Protein 9CSM (pdb70)

Secondary structure (DSSP, 8-state):
-PPTT--HHHHHHHHHB-SS---HHHHHHHHHTTTTS--SEEEEE-S-HHHHHHHTTSPPB--TTS-S-EEE-SS-EEEEEEEEEE--TT--EEEEEEEEE-EEEEEE---TTS-SS-SSEEEEEEEE-

Foldseek 3Di:
DPDPPDDLLVVQCLQAEDQDDDDCLVSQLSVCVVVLWGDFKGKHFNNPQVQVLVQQPAAFDQFPVRDGQKGKHPFWGWMKMWGFDDDTPPRTDTDIDIDTWIFMFGWDADDDPPDPPHRIGGRHTRGTD

Nearest PDB structures (foldseek):
  4x09-assembly1_A  TM=9.554E-01  e=9.863E-19  Homo sapiens
  6mv6-assembly1_A  TM=9.694E-01  e=1.716E-16  Homo sapiens
  2hky-assembly1_A  TM=8.554E-01  e=1.120E-19  Homo sapiens
  6ssn-assembly2_B  TM=9.539E-01  e=5.947E-16  synthetic construct
  3tsr-assembly3_C  TM=8.666E-01  e=7.104E-13  Mus musculus

Structure (mmCIF, N/CA/C/O backbone):
data_9CSM
#
_entry.id   9CSM
#
_cell.length_a   25.221
_cell.length_b   62.250
_cell.length_c   38.276
_cell.angle_alpha   90.00
_cell.angle_beta   99.20
_cell.angle_gamma   90.00
#
_symm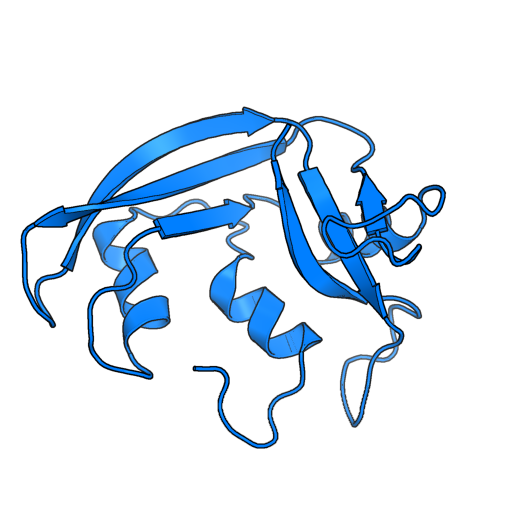etry.space_group_name_H-M   'P 1 21 1'
#
loop_
_entity.id
_entity.type
_entity.pdbx_description
1 polymer 'Ribonuclease 7'
2 non-polymer 'CHLORIDE ION'
3 non-polymer 'ZINC ION'
4 non-polymer '2-(N-MORPHOLINO)-ETHANESULFONIC ACID'
5 non-polymer 1,2-ETHANEDIOL
6 non-polymer DI(HYDROXYETHYL)ETHER
7 non-polymer (4S)-2-METHYL-2,4-PENTANEDIOL
8 water water
#
loop_
_atom_site.group_PDB
_atom_site.id
_atom_site.type_symbol
_atom_site.label_atom_id
_atom_site.label_alt_id
_atom_site.label_comp_id
_atom_site.label_asym_id
_atom_site.label_entity_id
_atom_site.label_seq_id
_atom_site.pdbx_PDB_ins_code
_atom_site.Cartn_x
_atom_site.Cartn_y
_atom_site.Cartn_z
_atom_site.occupancy
_atom_site.B_iso_or_equiv
_atom_site.auth_seq_id
_atom_site.auth_comp_id
_atom_site.auth_asym_id
_atom_site.auth_atom_id
_atom_site.pdbx_PDB_model_num
ATOM 1 N N . MET A 1 1 ? -3.278 -27.261 15.515 1.00 42.52 0 MET A N 1
ATOM 2 C CA . MET A 1 1 ? -3.067 -26.789 16.902 1.00 39.01 0 MET A CA 1
ATOM 3 C C . MET A 1 1 ? -1.643 -27.113 17.362 1.00 30.24 0 MET A C 1
ATOM 4 O O . MET A 1 1 ? -1.050 -28.044 16.866 1.00 24.82 0 MET A O 1
ATOM 20 N N . LYS A 1 2 ? -1.123 -26.325 18.281 1.00 29.17 1 LYS A N 1
ATOM 21 C CA . LYS A 1 2 ? 0.174 -26.534 18.929 1.00 21.27 1 LYS A CA 1
ATOM 22 C C . LYS A 1 2 ? 0.238 -27.952 19.452 1.00 28.39 1 LYS A C 1
ATOM 23 O O . LYS A 1 2 ? -0.515 -28.233 20.353 1.00 32.01 1 LYS A O 1
ATOM 42 N N . PRO A 1 3 ? 1.181 -28.801 19.023 1.00 20.95 2 PRO A N 1
ATOM 43 C CA . PRO A 1 3 ? 1.330 -30.109 19.598 1.00 28.45 2 PRO A CA 1
ATOM 44 C C . PRO A 1 3 ? 1.425 -30.134 21.128 1.00 36.55 2 PRO A C 1
ATOM 45 O O . PRO A 1 3 ? 2.016 -29.249 21.738 1.00 26.71 2 PRO A O 1
ATOM 56 N N . LYS A 1 4 ? 0.944 -31.215 21.735 1.00 39.23 3 LYS A N 1
ATOM 57 C CA . LYS A 1 4 ? 1.117 -31.324 23.172 1.00 43.39 3 LYS A CA 1
ATOM 58 C C . LYS A 1 4 ? 2.608 -31.358 23.484 1.00 42.86 3 LYS A C 1
ATOM 59 O O . LYS A 1 4 ? 3.423 -31.866 22.706 1.00 41.81 3 LYS A O 1
ATOM 78 N N . GLY A 1 5 ? 3.015 -30.808 24.644 1.00 31.84 4 GLY A N 1
ATOM 79 C CA . GLY A 1 5 ? 4.393 -30.866 25.097 1.00 31.44 4 GLY A CA 1
ATOM 80 C C . GLY A 1 5 ? 5.328 -29.849 24.472 1.00 26.34 4 GLY A C 1
ATOM 81 O O . GLY A 1 5 ? 6.413 -29.615 25.019 1.00 30.59 4 GLY A O 1
ATOM 85 N N . MET A 1 6 ? 4.945 -29.198 23.372 1.00 25.18 5 MET A N 1
ATOM 86 C CA . MET A 1 6 ? 5.802 -28.175 22.780 1.00 22.53 5 MET A CA 1
ATOM 87 C C . MET A 1 6 ? 5.610 -26.875 23.550 1.00 16.88 5 MET A C 1
ATOM 88 O O . MET A 1 6 ? 4.525 -26.591 24.060 1.00 18.14 5 MET A O 1
ATOM 102 N N . THR A 1 7 ? 6.684 -26.113 23.707 1.00 16.70 6 THR A N 1
ATOM 103 C CA . THR A 1 7 ? 6.508 -24.854 24.417 1.00 17.35 6 THR A CA 1
ATOM 104 C C . THR A 1 7 ? 5.816 -23.821 23.521 1.00 19.08 6 THR A C 1
ATOM 105 O O . THR A 1 7 ? 5.817 -23.912 22.299 1.00 14.04 6 THR A O 1
ATOM 116 N N . SER A 1 8 ? 5.284 -22.776 24.163 1.00 15.19 7 SER A N 1
ATOM 117 C CA . SER A 1 8 ? 4.663 -21.684 23.417 1.00 18.79 7 SER A CA 1
ATOM 118 C C . SER A 1 8 ? 5.696 -20.919 22.607 1.00 17.92 7 SER A C 1
ATOM 119 O O . SER A 1 8 ? 5.435 -20.549 21.456 1.00 18.80 7 SER A O 1
ATOM 127 N N . SER A 1 9 ? 6.890 -20.716 23.182 1.00 17.73 8 SER A N 1
ATOM 128 C CA . SER A 1 9 ? 7.958 -20.023 22.466 1.00 17.34 8 SER A CA 1
ATOM 129 C C . SER A 1 9 ? 8.338 -20.775 21.198 1.00 17.57 8 SER A C 1
ATOM 130 O O . SER A 1 9 ? 8.506 -20.180 20.131 1.00 15.21 8 SER A O 1
ATOM 138 N N . GLN A 1 10 ? 8.473 -22.094 21.295 1.00 20.14 9 GLN A N 1
ATOM 139 C CA . GLN A 1 10 ? 8.838 -22.878 20.126 1.00 19.48 9 GLN A CA 1
ATOM 140 C C . GLN A 1 10 ? 7.750 -22.812 19.054 1.00 16.80 9 GLN A C 1
ATOM 141 O O . GLN A 1 10 ? 8.042 -22.684 17.865 1.00 17.26 9 GLN A O 1
ATOM 155 N N . TRP A 1 11 ? 6.491 -22.922 19.461 1.00 14.73 10 TRP A N 1
ATOM 156 C CA . TRP A 1 11 ? 5.388 -22.802 18.526 1.00 18.04 10 TRP A CA 1
ATOM 157 C C . TRP A 1 11 ? 5.411 -21.469 17.823 1.00 14.19 10 TRP A C 1
ATOM 158 O O . TRP A 1 11 ? 5.137 -21.387 16.613 1.00 13.74 10 TRP A O 1
ATOM 179 N N . PHE A 1 12 ? 5.677 -20.403 18.584 1.00 13.02 11 PHE A N 1
ATOM 180 C CA . PHE A 1 12 ? 5.700 -19.072 17.999 1.00 11.38 11 PHE A CA 1
ATOM 181 C C . PHE A 1 12 ? 6.697 -19.025 16.856 1.00 13.29 11 PHE A C 1
ATOM 182 O O . PHE A 1 12 ? 6.446 -18.386 15.832 1.00 15.25 11 PHE A O 1
ATOM 199 N N . LYS A 1 13 ? 7.844 -19.690 17.029 1.00 15.42 12 LYS A N 1
ATOM 200 C CA . LYS A 1 13 ? 8.904 -19.656 16.033 1.00 16.72 12 LYS A CA 1
ATOM 201 C C . LYS A 1 13 ? 8.448 -20.322 14.751 1.00 15.88 12 LYS A C 1
ATOM 202 O O . LYS A 1 13 ? 8.674 -19.814 13.647 1.00 16.20 12 LYS A O 1
ATOM 221 N N . ILE A 1 14 ? 7.830 -21.492 14.880 1.00 15.77 13 ILE A N 1
ATOM 222 C CA . ILE A 1 14 ? 7.320 -22.204 13.719 1.00 16.70 13 ILE A CA 1
ATOM 223 C C . ILE A 1 14 ? 6.284 -21.360 12.996 1.00 16.36 13 ILE A C 1
ATOM 224 O O . ILE A 1 14 ? 6.306 -21.219 11.768 1.00 17.32 13 ILE A O 1
ATOM 240 N N . GLN A 1 15 ? 5.340 -20.816 13.752 1.00 14.75 14 GLN A N 1
ATOM 241 C CA . GLN A 1 15 ? 4.206 -20.130 13.171 1.00 18.25 14 GLN A CA 1
ATOM 242 C C . GLN A 1 15 ? 4.589 -18.831 12.478 1.00 15.59 14 GLN A C 1
ATOM 243 O O . GLN A 1 15 ? 4.027 -18.521 11.417 1.00 15.59 14 GLN A O 1
ATOM 257 N N . HIS A 1 16 ? 5.505 -18.036 13.069 1.00 13.26 15 HIS A N 1
ATOM 258 C CA . HIS A 1 16 ? 5.699 -16.641 12.660 1.00 17.71 15 HIS A CA 1
ATOM 259 C C . HIS A 1 16 ? 7.089 -16.207 12.275 1.00 14.16 15 HIS A C 1
ATOM 260 O O . HIS A 1 16 ? 7.219 -15.188 11.594 1.00 14.23 15 HIS A O 1
ATOM 274 N N . MET A 1 17 ? 8.121 -16.907 12.692 1.00 15.62 16 MET A N 1
ATOM 275 C CA . MET A 1 17 ? 9.495 -16.503 12.391 1.00 17.61 16 MET A CA 1
ATOM 276 C C . MET A 1 17 ? 9.861 -16.949 10.983 1.00 19.04 16 MET A C 1
ATOM 277 O O . MET A 1 17 ? 9.835 -18.147 10.682 1.00 24.69 16 MET A O 1
ATOM 291 N N . GLN A 1 18 ? 10.224 -15.992 10.126 1.00 13.01 17 GLN A N 1
ATOM 292 C CA . GLN A 1 18 ? 10.657 -16.286 8.764 1.00 18.14 17 GLN A CA 1
ATOM 293 C C . GLN A 1 18 ? 11.753 -15.316 8.356 1.00 21.36 17 GLN A C 1
ATOM 294 O O . GLN A 1 18 ? 11.531 -14.418 7.539 1.00 18.32 17 GLN A O 1
ATOM 308 N N . PRO A 1 19 ? 12.955 -15.445 8.927 1.00 18.72 18 PRO A N 1
ATOM 309 C CA . PRO A 1 19 ? 13.980 -14.410 8.700 1.00 22.67 18 PRO A CA 1
ATOM 310 C C . PRO A 1 19 ? 14.317 -14.155 7.233 1.00 23.59 18 PRO A C 1
ATOM 311 O O . PRO A 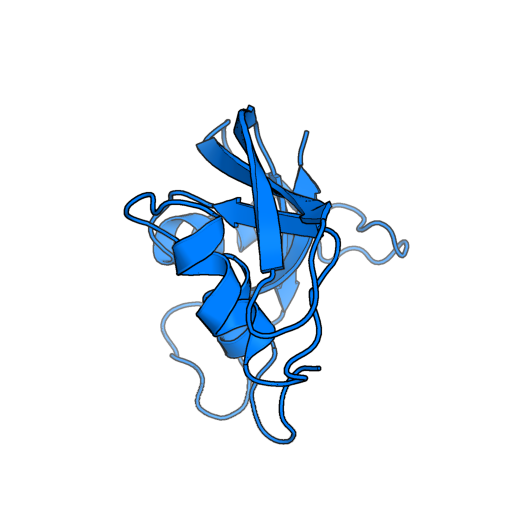1 19 ? 14.621 -13.011 6.867 1.00 25.52 18 PRO A O 1
ATOM 322 N N . SER A 1 20 ? 14.314 -15.189 6.386 1.00 23.98 19 SER A N 1
ATOM 323 C CA . SER A 1 20 ? 14.445 -15.013 4.938 1.00 26.71 19 SER A CA 1
ATOM 324 C C . SER A 1 20 ? 13.097 -15.257 4.272 1.00 26.91 19 SER A C 1
ATOM 325 O O . SER A 1 20 ? 12.569 -16.375 4.385 1.00 22.75 19 SER A O 1
ATOM 333 N N . PRO A 1 21 ? 12.517 -14.272 3.571 1.00 22.29 20 PRO A N 1
ATOM 334 C CA . PRO A 1 21 ? 11.138 -14.412 3.101 1.00 26.53 20 PRO A CA 1
ATOM 335 C C . PRO A 1 21 ? 10.952 -15.619 2.196 1.00 27.33 20 PRO A C 1
ATOM 336 O O . PRO A 1 21 ? 11.792 -15.931 1.352 1.00 24.89 20 PRO A O 1
ATOM 347 N N . GLN A 1 22 ? 9.815 -16.271 2.359 1.00 21.23 21 GLN A N 1
ATOM 348 C CA . GLN A 1 22 ? 9.417 -17.387 1.521 1.00 21.61 21 GLN A CA 1
ATOM 349 C C . GLN A 1 22 ? 8.023 -17.124 0.950 1.00 24.38 21 GLN A C 1
ATOM 350 O O . GLN A 1 22 ? 7.250 -16.364 1.521 1.00 23.37 21 GLN A O 1
ATOM 364 N N . ALA A 1 23 ? 7.726 -17.726 -0.205 1.00 20.37 22 ALA A N 1
ATOM 365 C CA . ALA A 1 23 ? 6.363 -17.665 -0.752 1.00 21.67 22 ALA A CA 1
ATOM 366 C C . ALA A 1 23 ? 5.322 -18.271 0.197 1.00 21.41 22 ALA A C 1
ATOM 367 O O . ALA A 1 23 ? 5.542 -19.332 0.806 1.00 22.70 22 ALA A O 1
ATOM 374 N N . CYS A 1 24 ? 4.161 -17.608 0.288 1.00 18.67 23 CYS A N 1
ATOM 375 C CA . CYS A 1 24 ? 3.107 -18.082 1.186 1.00 18.94 23 CYS A CA 1
ATOM 376 C C . CYS A 1 24 ? 2.747 -19.542 0.935 1.00 19.18 23 CYS A C 1
ATOM 377 O O . CYS A 1 24 ? 2.568 -20.331 1.874 1.00 20.86 23 CYS A O 1
ATOM 384 N N . ASN A 1 25 ? 2.561 -19.908 -0.335 1.00 21.36 24 ASN A N 1
ATOM 385 C CA . ASN A 1 25 ? 2.042 -21.243 -0.634 1.00 17.90 24 ASN A CA 1
ATOM 386 C C . ASN A 1 25 ? 3.010 -22.328 -0.202 1.00 21.48 24 ASN A C 1
ATOM 387 O O . ASN A 1 25 ? 2.578 -23.414 0.192 1.00 28.69 24 ASN A O 1
ATOM 398 N N . SER A 1 26 ? 4.315 -22.058 -0.288 1.00 19.76 25 SER A N 1
ATOM 399 C CA . SER A 1 26 ? 5.323 -22.972 0.237 1.00 20.67 25 SER A CA 1
ATOM 400 C C . SER A 1 26 ? 5.378 -22.920 1.767 1.00 24.07 25 SER A C 1
ATOM 401 O O . SER A 1 26 ? 5.378 -23.953 2.448 1.00 20.82 25 SER A O 1
ATOM 409 N N . ALA A 1 27 ? 5.405 -21.717 2.319 1.00 18.57 26 ALA A N 1
ATOM 410 C CA . ALA A 1 27 ? 5.648 -21.557 3.740 1.00 18.71 26 ALA A CA 1
ATOM 411 C C . ALA A 1 27 ? 4.476 -22.062 4.567 1.00 21.60 26 ALA A C 1
ATOM 412 O O . ALA A 1 27 ? 4.681 -22.586 5.666 1.00 20.39 26 ALA A O 1
ATOM 419 N N . MET A 1 28 ? 3.253 -21.907 4.058 1.00 16.43 27 MET A N 1
ATOM 420 C CA . MET A 1 28 ? 2.041 -22.315 4.753 1.00 18.18 27 MET A CA 1
ATOM 421 C C . MET A 1 28 ? 1.882 -23.830 4.820 1.00 23.89 27 MET A C 1
ATOM 422 O O . MET A 1 28 ? 1.045 -24.301 5.600 1.00 22.96 27 MET A O 1
ATOM 436 N N . LYS A 1 29 ? 2.667 -24.595 4.047 1.00 27.25 28 LYS A N 1
ATOM 437 C CA . LYS A 1 29 ? 2.582 -26.057 4.125 1.00 25.67 28 LYS A CA 1
ATOM 438 C C . LYS A 1 29 ? 3.065 -26.560 5.476 1.00 24.44 28 LYS A C 1
ATOM 439 O O . LYS A 1 29 ? 2.500 -27.515 6.029 1.00 28.82 28 LYS A O 1
ATOM 458 N N . ASN A 1 30 ? 4.126 -25.944 6.019 1.00 26.53 29 ASN A N 1
ATOM 459 C CA . ASN A 1 30 ? 4.629 -26.315 7.341 1.00 27.81 29 ASN A CA 1
ATOM 460 C C . ASN A 1 30 ? 3.740 -25.790 8.457 1.00 29.07 29 ASN A C 1
ATOM 461 O O . ASN A 1 30 ? 3.732 -26.353 9.563 1.00 30.42 29 ASN A O 1
ATOM 472 N N . ILE A 1 31 ? 3.039 -24.684 8.221 1.00 21.23 30 ILE A N 1
ATOM 473 C CA . ILE A 1 31 ? 2.028 -24.249 9.175 1.00 26.71 30 ILE A CA 1
ATOM 474 C C . ILE A 1 31 ? 0.843 -25.205 9.156 1.00 25.52 30 ILE A C 1
ATOM 475 O O . ILE A 1 31 ? 0.248 -25.510 10.193 1.00 27.72 30 ILE A O 1
ATOM 491 N N . ASN A 1 32 ? 0.476 -25.686 7.981 1.00 19.51 31 ASN A N 1
ATOM 492 C CA . ASN A 1 32 ? -0.715 -26.501 7.831 1.00 14.85 31 ASN A CA 1
ATOM 493 C C . ASN A 1 32 ? -0.504 -27.991 8.072 1.00 19.68 31 ASN A C 1
ATOM 494 O O . ASN A 1 32 ? -1.476 -28.736 8.022 1.00 20.99 31 ASN A O 1
ATOM 505 N N . LYS A 1 33 ? 0.701 -28.444 8.372 1.00 19.64 32 LYS A N 1
ATOM 506 C CA . LYS A 1 33 ? 0.933 -29.888 8.435 1.00 21.48 32 LYS A CA 1
ATOM 507 C C . LYS A 1 33 ? 0.460 -30.526 9.738 1.00 19.48 32 LYS A C 1
ATOM 508 O O . LYS A 1 33 ? 0.381 -31.764 9.820 1.00 23.10 32 LYS A O 1
ATOM 527 N N . HIS A 1 34 ? 0.155 -29.739 10.775 1.00 17.43 33 HIS A N 1
ATOM 528 C CA . HIS A 1 34 ? -0.281 -30.378 12.011 1.00 22.35 33 HIS A CA 1
ATOM 529 C C . HIS A 1 34 ? -1.761 -30.728 11.976 1.00 21.42 33 HIS A C 1
ATOM 530 O O . HIS A 1 34 ? -2.157 -31.777 12.488 1.00 23.81 33 HIS A 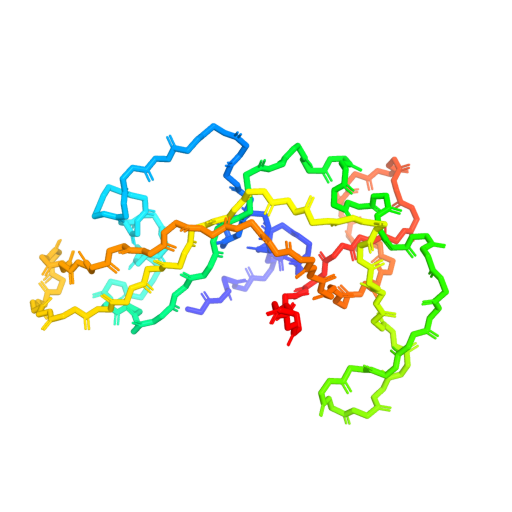O 1
ATOM 544 N N . THR A 1 35 ? -2.594 -29.886 11.380 1.00 24.15 34 THR A N 1
ATOM 545 C CA . THR A 1 35 ? -4.001 -30.245 11.208 1.00 23.13 34 THR A CA 1
ATOM 546 C C . THR A 1 35 ? -4.261 -30.842 9.841 1.00 26.62 34 THR A C 1
ATOM 547 O O . THR A 1 35 ? -5.214 -31.626 9.685 1.00 23.83 34 THR A O 1
ATOM 558 N N . LYS A 1 36 ? -3.371 -30.548 8.882 1.00 22.48 35 LYS A N 1
ATOM 559 C CA . LYS A 1 36 ? -3.576 -30.848 7.468 1.00 25.08 35 LYS A CA 1
ATOM 560 C C . LYS A 1 36 ? -4.951 -30.351 7.034 1.00 25.51 35 LYS A C 1
ATOM 561 O O . LYS A 1 36 ? -5.693 -31.006 6.301 1.00 23.54 35 LYS A O 1
ATOM 580 N N . ARG A 1 37 ? -5.266 -29.151 7.482 1.00 18.46 36 ARG A N 1
ATOM 581 C CA . ARG A 1 37 ? -6.352 -28.329 6.958 1.00 24.03 36 ARG A CA 1
ATOM 582 C C . ARG A 1 37 ? -5.798 -26.921 6.763 1.00 21.31 36 ARG A C 1
ATOM 583 O O . ARG A 1 37 ? -4.839 -26.530 7.436 1.00 26.68 36 ARG A O 1
ATOM 604 N N . CYS A 1 38 ? -6.403 -26.155 5.862 1.00 21.59 37 CYS A N 1
ATOM 605 C CA . CYS A 1 38 ? -5.882 -24.838 5.493 1.00 20.05 37 CYS A CA 1
ATOM 606 C C . CYS A 1 38 ? -6.177 -23.786 6.557 1.00 28.18 37 CYS A C 1
ATOM 607 O O . CYS A 1 38 ? -7.340 -23.428 6.792 1.00 25.44 37 CYS A O 1
ATOM 614 N N . LYS A 1 39 ? -5.122 -23.230 7.187 1.00 20.89 38 LYS A N 1
ATOM 615 C CA . LYS A 1 39 ? -5.238 -22.073 8.099 1.00 22.39 38 LYS A CA 1
ATOM 616 C C . LYS A 1 39 ? -5.738 -20.902 7.240 1.00 23.01 38 LYS A C 1
ATOM 617 O O . LYS A 1 39 ? -5.331 -20.728 6.118 1.00 19.74 38 LYS A O 1
ATOM 636 N N . ASP A 1 40 ? -6.616 -20.083 7.738 1.00 22.14 39 ASP A N 1
ATOM 637 C CA . ASP A 1 40 ? -7.195 -18.991 6.965 1.00 24.05 39 ASP A CA 1
ATOM 638 C C . ASP A 1 40 ? -6.251 -17.802 6.846 1.00 21.39 39 ASP A C 1
ATOM 639 O O . ASP A 1 40 ? -6.237 -17.121 5.822 1.00 18.91 39 ASP A O 1
ATOM 648 N N . LEU A 1 41 ? -5.517 -17.486 7.909 1.00 20.51 40 LEU A N 1
ATOM 649 C CA . LEU A 1 41 ? -4.690 -16.278 7.944 1.00 22.16 40 LEU A CA 1
ATOM 650 C C . LEU A 1 41 ? -3.421 -16.567 8.726 1.00 22.47 40 LEU A C 1
ATOM 651 O O . LEU A 1 41 ? -3.493 -17.240 9.758 1.00 20.30 40 LEU A O 1
ATOM 667 N N . ASN A 1 42 ? -2.296 -15.999 8.293 1.00 14.91 41 ASN A N 1
ATOM 668 C CA . ASN A 1 42 ? -1.078 -16.085 9.091 1.00 14.33 41 ASN A CA 1
ATOM 669 C C . ASN A 1 42 ? -0.141 -14.957 8.705 1.00 15.59 41 ASN A C 1
ATOM 670 O O . ASN A 1 42 ? -0.069 -14.578 7.541 1.00 18.12 41 ASN A O 1
ATOM 681 N N . THR A 1 43 ? 0.575 -14.424 9.700 1.00 14.97 42 THR A N 1
ATOM 682 C CA . THR A 1 43 ? 1.606 -13.411 9.477 1.00 13.77 42 THR A CA 1
ATOM 683 C C . THR A 1 43 ? 2.982 -13.964 9.801 1.00 14.86 42 THR A C 1
ATOM 684 O O . THR A 1 43 ? 3.153 -14.642 10.817 1.00 17.56 42 THR A O 1
ATOM 695 N N . PHE A 1 44 ? 3.936 -13.683 8.915 1.00 12.26 43 PHE A N 1
ATOM 696 C CA . PHE A 1 44 ? 5.330 -14.102 9.027 1.00 10.48 43 PHE A CA 1
ATOM 697 C C . PHE A 1 44 ? 6.208 -12.886 9.199 1.00 16.09 43 PHE A C 1
ATOM 698 O O . PHE A 1 44 ? 6.099 -11.943 8.413 1.00 14.21 43 PHE A O 1
ATOM 715 N N . LEU A 1 45 ? 7.099 -12.917 10.204 1.00 14.54 44 LEU A N 1
ATOM 716 C CA . LEU A 1 45 ? 7.952 -11.785 10.507 1.00 19.33 44 LEU A CA 1
ATOM 717 C C . LEU A 1 45 ? 9.342 -11.993 9.908 1.00 16.52 44 LEU A C 1
ATOM 718 O O . LEU A 1 45 ? 10.007 -12.962 10.233 1.00 18.97 44 LEU A O 1
ATOM 734 N N . HIS A 1 46 ? 9.784 -11.069 9.073 1.00 19.31 45 HIS A N 1
ATOM 735 C CA . HIS A 1 46 ? 11.045 -11.237 8.366 1.00 18.18 45 HIS A CA 1
ATOM 736 C C . HIS A 1 46 ? 12.171 -10.569 9.148 1.00 19.07 45 HIS A C 1
ATOM 737 O O . HIS A 1 46 ? 12.803 -9.625 8.701 1.00 18.98 45 HIS A O 1
ATOM 751 N N . GLU A 1 47 ? 12.435 -11.136 10.318 1.00 21.75 46 GLU A N 1
ATOM 752 C CA . GLU A 1 47 ? 13.415 -10.678 11.295 1.00 24.74 46 GLU A CA 1
ATOM 753 C C . GLU A 1 47 ? 14.094 -11.894 11.894 1.00 23.46 46 GLU A C 1
ATOM 754 O O . GLU A 1 47 ? 13.504 -12.975 11.928 1.00 20.21 46 GLU A O 1
ATOM 766 N N . PRO A 1 48 ? 15.336 -11.753 12.356 1.00 21.15 47 PRO A N 1
ATOM 767 C CA . PRO A 1 48 ? 15.930 -12.809 13.187 1.00 22.06 47 PRO A CA 1
ATOM 768 C C . PRO A 1 48 ? 15.164 -12.961 14.496 1.00 18.07 47 PRO A C 1
ATOM 769 O O . PRO A 1 48 ? 14.602 -11.999 15.021 1.00 19.78 47 PRO A O 1
ATOM 7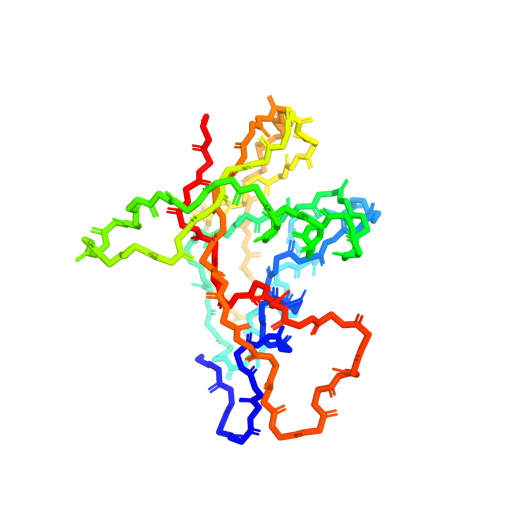80 N N . PHE A 1 49 ? 15.092 -14.202 14.994 1.00 19.12 48 PHE A N 1
ATOM 781 C CA . PHE A 1 49 ? 14.356 -14.431 16.229 1.00 17.73 48 PHE A CA 1
ATOM 782 C C . PHE A 1 49 ? 14.862 -13.515 17.336 1.00 11.65 48 PHE A C 1
ATOM 783 O O . PHE A 1 49 ? 14.078 -12.948 18.110 1.00 15.17 48 PHE A O 1
ATOM 800 N N . SER A 1 50 ? 16.193 -13.365 17.431 1.00 13.88 49 SER A N 1
ATOM 801 C CA . SER A 1 50 ? 16.757 -12.592 18.530 1.00 13.62 49 SER A CA 1
ATOM 802 C C . SER A 1 50 ? 16.247 -11.164 18.520 1.00 15.69 49 SER A C 1
ATOM 803 O O . SER A 1 50 ? 16.123 -10.530 19.576 1.00 12.56 49 SER A O 1
ATOM 811 N N . SER A 1 51 ? 15.939 -10.647 17.334 1.00 16.18 50 SER A N 1
ATOM 812 C CA . SER A 1 51 ? 15.394 -9.301 17.248 1.00 16.36 50 SER A CA 1
ATOM 813 C C . SER A 1 51 ? 13.943 -9.256 17.719 1.00 15.49 50 SER A C 1
ATOM 814 O O . SER A 1 51 ? 13.519 -8.268 18.302 1.00 16.11 50 SER A O 1
ATOM 822 N N . VAL A 1 52 ? 13.173 -10.318 17.514 1.00 16.22 51 VAL A N 1
ATOM 823 C CA . VAL A 1 52 ? 11.814 -10.328 18.067 1.00 11.76 51 VAL A CA 1
ATOM 824 C C . VAL A 1 52 ? 11.860 -10.529 19.589 1.00 15.55 51 VAL A C 1
ATOM 825 O O . VAL A 1 52 ? 11.119 -9.894 20.355 1.00 15.03 51 VAL A O 1
ATOM 838 N N . ALA A 1 53 ? 12.714 -11.423 20.073 1.00 16.98 52 ALA A N 1
ATOM 839 C CA . ALA A 1 53 ? 12.820 -11.556 21.522 1.00 18.54 52 ALA A CA 1
ATOM 840 C C . ALA A 1 53 ? 13.341 -10.280 22.176 1.00 20.10 52 ALA A C 1
ATOM 841 O O . ALA A 1 53 ? 13.008 -9.997 23.334 1.00 16.93 52 ALA A O 1
ATOM 848 N N . ALA A 1 54 ? 14.159 -9.496 21.463 1.00 18.00 53 ALA A N 1
ATOM 849 C CA . ALA A 1 54 ? 14.572 -8.196 21.994 1.00 15.01 53 ALA A CA 1
ATOM 850 C C . ALA A 1 54 ? 13.400 -7.256 22.213 1.00 14.96 53 ALA A C 1
ATOM 851 O O . ALA A 1 54 ? 13.473 -6.355 23.061 1.00 17.93 53 ALA A O 1
ATOM 858 N N . THR A 1 55 ? 12.326 -7.417 21.438 1.00 11.42 54 THR A N 1
ATOM 859 C CA . THR A 1 55 ? 11.137 -6.600 21.644 1.00 12.65 54 THR A CA 1
ATOM 860 C C . THR A 1 55 ? 10.481 -6.877 22.993 1.00 15.36 54 THR A C 1
ATOM 861 O O . THR A 1 55 ? 9.869 -5.973 23.587 1.00 12.99 54 THR A O 1
ATOM 872 N N . CYS A 1 56 ? 10.633 -8.084 23.529 1.00 12.65 55 CYS A N 1
ATOM 873 C CA . CYS A 1 56 ? 10.115 -8.336 24.866 1.00 13.16 55 CYS A CA 1
ATOM 874 C C . CYS A 1 56 ? 10.694 -7.390 25.913 1.00 16.08 55 CYS A C 1
ATOM 875 O O . CYS A 1 56 ? 10.145 -7.293 27.021 1.00 16.21 55 CYS A O 1
ATOM 882 N N . GLN A 1 57 ? 11.759 -6.665 25.588 1.00 12.80 56 GLN A N 1
ATOM 883 C CA . GLN A 1 57 ? 12.339 -5.736 26.549 1.00 13.71 56 GLN A CA 1
ATOM 884 C C . GLN A 1 57 ? 11.686 -4.357 26.550 1.00 14.18 56 GLN A C 1
ATOM 885 O O . GLN A 1 57 ? 11.930 -3.582 27.472 1.00 14.88 56 GLN A O 1
ATOM 899 N N . THR A 1 58 ? 10.852 -4.033 25.583 1.00 12.19 57 THR A N 1
ATOM 900 C CA . THR A 1 58 ? 10.267 -2.690 25.550 1.00 15.73 57 THR A CA 1
ATOM 901 C C . THR A 1 58 ? 9.191 -2.598 26.631 1.00 17.29 57 THR A C 1
ATOM 902 O O . THR A 1 58 ? 8.784 -3.604 27.216 1.00 16.41 57 THR A O 1
ATOM 913 N N . PRO A 1 59 ? 8.730 -1.392 26.957 1.00 12.78 58 PRO A N 1
ATOM 914 C CA . PRO A 1 59 ? 7.720 -1.258 28.010 1.00 16.89 58 PRO A CA 1
ATOM 915 C C . PRO A 1 59 ? 6.499 -2.147 27.836 1.00 20.00 58 PRO A C 1
ATOM 916 O O . PRO A 1 59 ? 5.923 -2.289 26.743 1.00 16.60 58 PRO A O 1
ATOM 927 N N . LYS A 1 60 ? 6.077 -2.726 28.953 1.00 14.99 59 LYS A N 1
ATOM 928 C CA . LYS A 1 60 ? 4.883 -3.564 28.970 1.00 17.94 59 LYS A CA 1
ATOM 929 C C . LYS A 1 60 ? 3.615 -2.772 28.656 1.00 16.41 59 LYS A C 1
ATOM 930 O O . LYS A 1 60 ? 3.377 -1.717 29.256 1.00 15.15 59 LYS A O 1
ATOM 949 N N . ILE A 1 61 ? 2.793 -3.305 27.728 1.00 14.87 60 ILE A N 1
ATOM 950 C CA . ILE A 1 61 ? 1.504 -2.763 27.332 1.00 19.28 60 ILE A CA 1
ATOM 951 C C . ILE A 1 61 ? 0.436 -3.860 27.282 1.00 18.37 60 ILE A C 1
ATOM 952 O O . ILE A 1 61 ? 0.715 -5.057 27.198 1.00 14.99 60 ILE A O 1
ATOM 968 N N . ALA A 1 62 ? -0.820 -3.428 27.290 1.00 19.12 61 ALA A N 1
ATOM 969 C CA . ALA A 1 62 ? -1.917 -4.385 27.212 1.00 17.94 61 ALA A CA 1
ATOM 970 C C . ALA A 1 62 ? -1.928 -5.176 25.912 1.00 13.82 61 ALA A C 1
ATOM 971 O O . ALA A 1 62 ? -1.797 -4.622 24.811 1.00 17.01 61 ALA A O 1
ATOM 978 N N . CYS A 1 63 ? -2.165 -6.480 26.051 1.00 15.10 62 CYS A N 1
ATOM 979 C CA . CYS A 1 63 ? -2.548 -7.333 24.938 1.00 19.32 62 CYS A CA 1
ATOM 980 C C . CYS A 1 63 ? -4.028 -7.160 24.622 1.00 11.84 62 CYS A C 1
ATOM 981 O O . CYS A 1 63 ? -4.760 -6.451 25.305 1.00 15.11 62 CYS A O 1
ATOM 988 N N . LYS A 1 64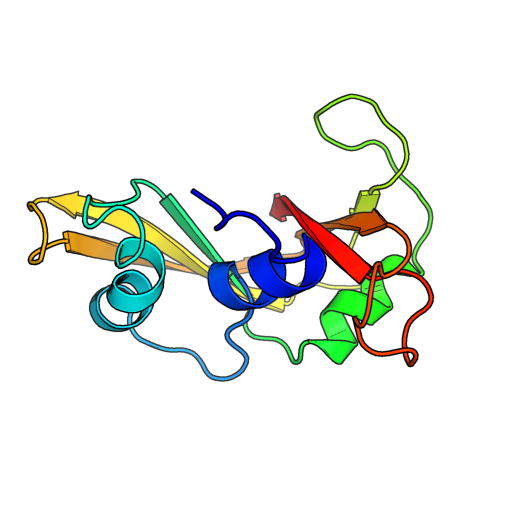 ? -4.477 -7.854 23.586 1.00 16.33 63 LYS A N 1
ATOM 989 C CA . LYS A 1 64 ? -5.881 -7.847 23.198 1.00 16.54 63 LYS A CA 1
ATOM 990 C C . LYS A 1 64 ? -6.764 -8.441 24.272 1.00 16.34 63 LYS A C 1
ATOM 991 O O . LYS A 1 64 ? -7.967 -8.171 24.303 1.00 16.32 63 LYS A O 1
ATOM 1010 N N . ASN A 1 65 ? -6.211 -9.272 25.134 1.00 14.31 64 ASN A N 1
ATOM 1011 C CA . ASN A 1 65 ? -6.983 -9.890 26.208 1.00 13.04 64 ASN A CA 1
ATOM 1012 C C . ASN A 1 65 ? -7.077 -9.029 27.463 1.00 16.09 64 ASN A C 1
ATOM 1013 O O . ASN A 1 65 ? -7.846 -9.359 28.362 1.00 19.00 64 ASN A O 1
ATOM 1024 N N . GLY A 1 66 ? -6.353 -7.919 27.525 1.00 11.12 65 GLY A N 1
ATOM 1025 C CA . GLY A 1 66 ? -6.347 -7.021 28.650 1.00 18.17 65 GLY A CA 1
ATOM 1026 C C . GLY A 1 66 ? -5.160 -7.195 29.568 1.00 18.57 65 GLY A C 1
ATOM 1027 O O . GLY A 1 66 ? -4.889 -6.300 30.391 1.00 18.17 65 GLY A O 1
ATOM 1031 N N . ASP A 1 67 ? -4.440 -8.304 29.434 1.00 16.71 66 ASP A N 1
ATOM 1032 C CA . ASP A 1 67 ? -3.288 -8.600 30.288 1.00 21.00 66 ASP A CA 1
ATOM 1033 C C . ASP A 1 67 ? -2.052 -7.813 29.864 1.00 20.90 66 ASP A C 1
ATOM 1034 O O . ASP A 1 67 ? -1.787 -7.610 28.676 1.00 21.85 66 ASP A O 1
ATOM 1043 N N . LYS A 1 68 ? -1.272 -7.389 30.842 1.00 16.86 67 LYS A N 1
ATOM 1044 C CA . LYS A 1 68 ? -0.153 -6.494 30.567 1.00 21.76 67 LYS A CA 1
ATOM 1045 C C . LYS A 1 68 ? 1.129 -7.293 30.366 1.00 20.83 67 LYS A C 1
ATOM 1046 O O . LYS A 1 68 ? 2.102 -7.147 31.122 1.00 22.16 67 LYS A O 1
ATOM 1065 N N . ASN A 1 69 ? 1.139 -8.163 29.348 1.00 13.25 68 ASN A N 1
ATOM 1066 C CA . ASN A 1 69 ? 2.398 -8.830 29.008 1.00 14.34 68 ASN A CA 1
ATOM 1067 C C . ASN A 1 69 ? 2.767 -8.672 27.533 1.00 18.62 68 ASN A C 1
ATOM 1068 O O . ASN A 1 69 ? 3.577 -9.438 27.012 1.00 14.86 68 ASN A O 1
ATOM 1079 N N . CYS A 1 70 ? 2.283 -7.616 26.878 1.00 18.49 69 CYS A N 1
ATOM 1080 C CA . CYS A 1 70 ? 2.618 -7.339 25.488 1.00 17.80 69 CYS A CA 1
ATOM 1081 C C . CYS A 1 70 ? 3.658 -6.223 25.385 1.00 18.95 69 CYS A C 1
ATOM 1082 O O . CYS A 1 70 ? 3.926 -5.483 26.332 1.00 14.90 69 CYS A O 1
ATOM 1089 N N . HIS A 1 71 ? 4.282 -6.168 24.228 1.00 13.43 70 HIS A N 1
ATOM 1090 C CA . HIS A 1 71 ? 5.438 -5.317 23.982 1.00 13.94 70 HIS A CA 1
ATOM 1091 C C . HIS A 1 71 ? 5.464 -4.942 22.511 1.00 14.34 70 HIS A C 1
ATOM 1092 O O . HIS A 1 71 ? 5.468 -5.832 21.657 1.00 10.49 70 HIS A O 1
ATOM 1106 N N . GLN A 1 72 ? 5.540 -3.654 22.208 1.00 11.71 71 GLN A N 1
ATOM 1107 C CA . GLN A 1 72 ? 5.640 -3.208 20.818 1.00 12.36 71 GLN A CA 1
ATOM 1108 C C . GLN A 1 72 ? 7.096 -3.138 20.348 1.00 12.28 71 GLN A C 1
ATOM 1109 O O . GLN A 1 72 ? 8.015 -2.828 21.129 1.00 14.50 71 GLN A O 1
ATOM 1123 N N . SER A 1 73 ? 7.293 -3.402 19.053 1.00 9.59 72 SER A N 1
ATOM 1124 C CA . SER A 1 73 ? 8.609 -3.349 18.457 1.00 12.25 72 SER A CA 1
ATOM 1125 C C . SER A 1 73 ? 9.133 -1.915 18.454 1.00 13.07 72 SER A C 1
ATOM 1126 O O . SER A 1 73 ? 8.379 -0.955 18.389 1.00 15.95 72 SER A O 1
ATOM 1134 N N . HIS A 1 74 ? 10.463 -1.787 18.496 1.00 17.51 73 HIS A N 1
ATOM 1135 C CA . HIS A 1 74 ? 11.103 -0.488 18.326 1.00 18.37 73 HIS A CA 1
ATOM 1136 C C . HIS A 1 74 ? 10.764 0.195 17.020 1.00 17.17 73 HIS A C 1
ATOM 1137 O O . HIS A 1 74 ? 10.812 1.425 16.930 1.00 20.49 73 HIS A O 1
ATOM 1151 N N . GLY A 1 75 ? 10.483 -0.571 15.981 1.00 21.07 74 GLY A N 1
ATOM 1152 C CA . GLY A 1 75 ? 10.369 0.015 14.661 1.00 22.65 74 GLY A CA 1
ATOM 1153 C C . GLY A 1 75 ? 9.547 -0.925 13.818 1.00 18.98 74 GLY A C 1
ATOM 1154 O O . GLY A 1 75 ? 9.243 -2.049 14.224 1.00 14.44 74 GLY A O 1
ATOM 1158 N N . ALA A 1 76 ? 9.221 -0.437 12.622 1.00 17.38 75 ALA A N 1
ATOM 1159 C CA . ALA A 1 76 ? 8.586 -1.259 11.606 1.00 16.84 75 ALA A CA 1
ATOM 1160 C C . ALA A 1 76 ? 9.559 -2.304 11.093 1.00 20.70 75 ALA A C 1
ATOM 1161 O O . ALA A 1 76 ? 10.777 -2.075 11.032 1.00 22.11 75 ALA A O 1
ATOM 1168 N N . VAL A 1 77 ? 9.032 -3.491 10.790 1.00 18.12 76 VAL A N 1
ATOM 1169 C CA . VAL A 1 77 ? 9.816 -4.518 10.152 1.00 15.72 76 VAL A CA 1
ATOM 1170 C C . VAL A 1 77 ? 9.062 -5.025 8.930 1.00 19.75 76 VAL A C 1
ATOM 1171 O O . VAL A 1 77 ? 7.865 -4.807 8.771 1.00 17.20 76 VAL A O 1
ATOM 1184 N N . SER A 1 78 ? 9.789 -5.755 8.098 1.00 17.44 77 SER A N 1
ATOM 1185 C CA . SER A 1 78 ? 9.216 -6.422 6.933 1.00 18.72 77 SER A CA 1
ATOM 1186 C C . SER A 1 78 ? 8.466 -7.663 7.407 1.00 15.53 77 SER A C 1
ATOM 1187 O O . SER A 1 78 ? 8.963 -8.432 8.234 1.00 17.43 77 SER A O 1
ATOM 1195 N N . LEU A 1 79 ? 7.245 -7.809 6.948 1.00 16.91 78 LEU A N 1
ATOM 1196 C CA . LEU A 1 79 ? 6.490 -8.996 7.277 1.00 19.75 78 LEU A CA 1
ATOM 1197 C C . LEU A 1 79 ? 5.573 -9.282 6.109 1.00 21.46 78 LEU A C 1
ATOM 1198 O O . LEU A 1 79 ? 5.310 -8.422 5.269 1.00 19.96 78 LEU A O 1
ATOM 1214 N N . THR A 1 80 ? 5.072 -10.499 6.083 1.00 15.64 79 THR A N 1
ATOM 1215 C CA . THR A 1 80 ? 4.155 -10.932 5.034 1.00 16.21 79 THR A CA 1
ATOM 1216 C C . THR A 1 80 ? 2.920 -11.493 5.695 1.00 19.88 79 THR A C 1
ATOM 1217 O O . THR A 1 80 ? 3.036 -12.351 6.582 1.00 19.31 79 THR A O 1
ATOM 1228 N N . MET A 1 81 ? 1.748 -10.994 5.298 1.00 16.48 80 MET A N 1
ATOM 1229 C CA . MET A 1 81 ? 0.487 -11.635 5.654 1.00 20.07 80 MET A CA 1
ATOM 1230 C C . MET A 1 81 ? 0.058 -12.594 4.550 1.00 23.65 80 MET A C 1
ATOM 1231 O O . MET A 1 81 ? 0.101 -12.240 3.371 1.00 23.42 80 MET A O 1
ATOM 1245 N N . CYS A 1 82 ? -0.353 -13.794 4.936 1.00 18.43 81 CYS A N 1
ATOM 1246 C CA . CYS A 1 82 ? -0.891 -14.788 4.022 1.00 17.98 81 CYS A CA 1
ATOM 1247 C C . CYS A 1 82 ? -2.362 -15.005 4.320 1.00 22.48 81 CYS A C 1
ATOM 1248 O O . CYS A 1 82 ? -2.720 -15.281 5.460 1.00 20.02 81 CYS A O 1
ATOM 1255 N N . LYS A 1 83 ? -3.189 -14.983 3.273 1.00 20.62 82 LYS A N 1
ATOM 1256 C CA . LYS A 1 83 ? -4.639 -15.097 3.394 1.00 17.78 82 LYS A CA 1
ATOM 1257 C C . LYS A 1 83 ? -5.145 -16.177 2.449 1.00 21.37 82 LYS A C 1
ATOM 1258 O O . LYS A 1 83 ? -4.869 -16.117 1.256 1.00 20.83 82 LYS A O 1
ATOM 1277 N N . LEU A 1 84 ? -5.900 -17.147 2.978 1.00 20.05 83 LEU A N 1
ATOM 1278 C CA . LEU A 1 84 ? -6.368 -18.279 2.174 1.00 21.36 83 LEU A CA 1
ATOM 1279 C C . LEU A 1 84 ? -7.418 -17.836 1.165 1.00 19.80 83 LEU A C 1
ATOM 1280 O O . LEU A 1 84 ? -8.476 -17.314 1.536 1.00 23.61 83 LEU A O 1
ATOM 1296 N N . THR A 1 85 ? -7.157 -18.066 -0.112 1.00 21.92 84 THR A N 1
ATOM 1297 C CA . THR A 1 85 ? -8.147 -17.688 -1.121 1.00 25.34 84 THR A CA 1
ATOM 1298 C C . THR A 1 85 ? -8.903 -18.856 -1.708 1.00 25.68 84 THR A C 1
ATOM 1299 O O . THR A 1 85 ? -10.054 -18.681 -2.161 1.00 29.83 84 THR A O 1
ATOM 1310 N N . SER A 1 86 ? -8.319 -20.044 -1.691 1.00 25.96 85 SER A N 1
ATOM 1311 C CA . SER A 1 86 ? -9.011 -21.210 -2.211 1.00 29.98 85 SER A CA 1
ATOM 1312 C C . SER A 1 86 ? -8.292 -22.463 -1.756 1.00 27.02 85 SER A C 1
ATOM 1313 O O . SER A 1 86 ? -7.166 -22.417 -1.248 1.00 25.45 85 SER A O 1
ATOM 1321 N N . GLY A 1 87 ? -8.958 -23.585 -1.957 1.00 32.64 86 GLY A N 1
ATOM 1322 C CA . GLY A 1 87 ? -8.308 -24.882 -1.953 1.00 31.40 86 GLY A CA 1
ATOM 1323 C C . GLY A 1 87 ? -8.667 -25.690 -0.722 1.00 32.54 86 GLY A C 1
ATOM 1324 O O . GLY A 1 87 ? -9.349 -25.229 0.195 1.00 35.36 86 GLY A O 1
ATOM 1328 N N . LYS A 1 88 ? -8.167 -26.922 -0.736 1.00 42.87 87 LYS A N 1
ATOM 1329 C CA . LYS A 1 88 ? -8.264 -27.836 0.393 1.00 43.65 87 LYS A CA 1
ATOM 1330 C C . LYS A 1 88 ? -6.971 -28.636 0.478 1.00 42.64 87 LYS A C 1
ATOM 1331 O O . LYS A 1 88 ? -6.320 -28.920 -0.536 1.00 41.42 87 LYS A O 1
ATOM 1350 N N . HIS A 1 89 ? -6.583 -28.976 1.701 1.00 34.01 88 HIS A N 1
ATOM 1351 C CA . HIS A 1 89 ? -5.274 -29.569 1.883 1.00 31.41 88 HIS A CA 1
ATOM 1352 C C . HIS A 1 89 ? -5.116 -30.798 0.988 1.00 39.28 88 HIS A C 1
ATOM 1353 O O . HIS A 1 89 ? -6.089 -31.542 0.777 1.00 40.42 88 HIS A O 1
ATOM 1367 N N . PRO A 1 90 ? -3.915 -31.033 0.414 1.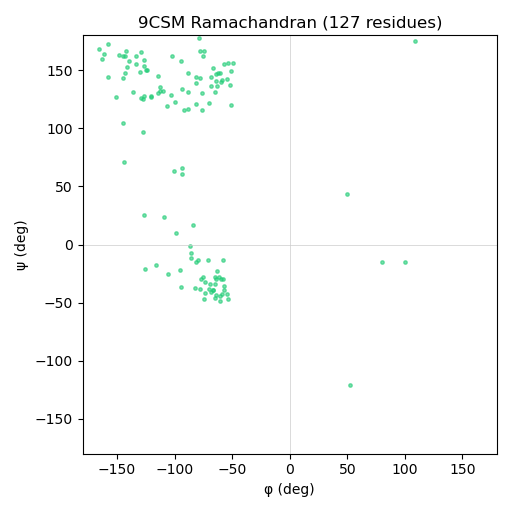00 43.45 89 PRO A N 1
ATOM 1368 C CA . PRO A 1 90 ? -2.700 -30.223 0.568 1.00 37.47 89 PRO A CA 1
ATOM 1369 C C . PRO A 1 90 ? -2.601 -29.019 -0.362 1.00 41.26 89 PRO A C 1
ATOM 1370 O O . PRO A 1 90 ? -1.515 -28.448 -0.512 1.00 44.28 89 PRO A O 1
ATOM 1381 N N . ASN A 1 91 ? -3.730 -28.631 -0.948 1.00 44.09 90 ASN A N 1
ATOM 1382 C CA . ASN A 1 91 ? -3.768 -27.535 -1.908 1.00 45.81 90 ASN A CA 1
ATOM 1383 C C . ASN A 1 91 ? -4.273 -26.251 -1.266 1.00 38.85 90 ASN A C 1
ATOM 1384 O O . ASN A 1 91 ? -5.315 -25.713 -1.646 1.00 43.18 90 ASN A O 1
ATOM 1395 N N . CYS A 1 92 ? -3.544 -25.749 -0.294 1.00 32.41 91 CYS A N 1
ATOM 1396 C CA . CYS A 1 92 ? -3.920 -24.483 0.321 1.00 30.06 91 CYS A CA 1
ATOM 1397 C C . CYS A 1 92 ? -3.263 -23.359 -0.479 1.00 26.03 91 CYS A C 1
ATOM 1398 O O . CYS A 1 92 ? -2.038 -23.292 -0.584 1.00 27.42 91 CYS A O 1
ATOM 1405 N N . ARG A 1 93 ? -4.079 -22.517 -1.088 1.00 23.19 92 ARG A N 1
ATOM 1406 C CA . ARG A 1 93 ? -3.590 -21.439 -1.932 1.00 23.95 92 ARG A CA 1
ATOM 1407 C C . ARG A 1 93 ? -3.845 -20.105 -1.235 1.00 21.84 92 ARG A C 1
ATOM 1408 O O . ARG A 1 93 ? -4.953 -19.855 -0.752 1.00 17.29 92 ARG A O 1
ATOM 1429 N N . TYR A 1 94 ? -2.815 -19.252 -1.188 1.00 19.90 93 TYR A N 1
ATOM 1430 C CA . TYR A 1 94 ? -2.808 -18.035 -0.399 1.00 17.85 93 TYR A CA 1
ATOM 1431 C C . TYR A 1 94 ? -2.523 -16.845 -1.299 1.00 20.24 93 TYR A C 1
ATOM 1432 O O . TYR A 1 94 ? -1.831 -16.970 -2.312 1.00 20.86 93 TYR A O 1
ATOM 1450 N N . LYS A 1 95 ? -3.065 -15.691 -0.915 1.00 20.69 94 LYS A N 1
ATOM 1451 C CA . LYS A 1 95 ? -2.705 -14.401 -1.493 1.00 19.01 94 LYS A CA 1
ATOM 1452 C C . LYS A 1 95 ? -1.792 -13.685 -0.512 1.00 21.15 94 LYS A C 1
ATOM 1453 O O . LYS A 1 95 ? -2.147 -13.551 0.658 1.00 19.36 94 LYS A O 1
ATOM 1472 N N . GLU A 1 96 ? -0.645 -13.217 -0.974 1.00 17.14 95 GLU A N 1
ATOM 1473 C CA . GLU A 1 96 ? 0.275 -12.566 -0.043 1.00 16.27 95 GLU A CA 1
ATOM 1474 C C . GLU A 1 96 ? 0.096 -11.040 -0.027 1.00 24.33 95 GLU A C 1
ATOM 1475 O O . GLU A 1 96 ? -0.421 -10.420 -0.955 1.00 19.29 95 GLU A O 1
ATOM 1487 N N . LYS A 1 97 ? 0.535 -10.436 1.074 1.00 20.97 96 LYS A N 1
ATOM 1488 C CA . LYS A 1 97 ? 0.481 -8.991 1.198 1.00 21.01 96 LYS A CA 1
ATOM 1489 C C . LYS A 1 97 ? 1.728 -8.613 1.987 1.00 28.12 96 LYS A C 1
ATOM 1490 O O . LYS A 1 97 ? 1.767 -8.832 3.199 1.00 24.47 96 LYS A O 1
ATOM 1509 N N . ARG A 1 98 ? 2.728 -8.070 1.296 1.00 21.00 97 ARG A N 1
ATOM 1510 C CA . ARG A 1 98 ? 3.996 -7.711 1.908 1.00 20.66 97 ARG A CA 1
ATOM 1511 C C . ARG A 1 98 ? 3.927 -6.290 2.455 1.00 24.43 97 ARG A C 1
ATOM 1512 O O . ARG A 1 98 ? 3.485 -5.362 1.772 1.00 21.40 97 ARG A O 1
ATOM 1533 N N . GLN A 1 99 ? 4.362 -6.125 3.697 1.00 23.41 98 GLN A N 1
ATOM 1534 C CA . GLN A 1 99 ? 4.120 -4.900 4.436 1.00 28.58 98 GLN A CA 1
ATOM 1535 C C . GLN A 1 99 ? 5.350 -4.608 5.280 1.00 24.44 98 GLN A C 1
ATOM 1536 O O . GLN A 1 99 ? 6.166 -5.504 5.532 1.00 20.82 98 GLN A O 1
ATOM 1550 N N . ASN A 1 100 ? 5.449 -3.346 5.730 1.00 22.89 99 ASN A N 1
ATOM 1551 C CA . ASN A 1 100 ? 6.494 -2.855 6.644 1.00 19.74 99 ASN A CA 1
ATOM 1552 C C . ASN A 1 100 ? 5.762 -2.182 7.800 1.00 18.71 99 ASN A C 1
ATOM 1553 O O . ASN A 1 100 ? 5.321 -1.035 7.683 1.00 22.98 99 ASN A O 1
ATOM 1564 N N . LYS A 1 101 ? 5.570 -2.901 8.897 1.00 19.42 100 LYS A N 1
ATOM 1565 C CA . LYS A 1 101 ? 4.765 -2.406 9.991 1.00 17.05 100 LYS A CA 1
ATOM 1566 C C . LYS A 1 101 ? 5.431 -2.779 11.298 1.00 16.61 100 LYS A C 1
ATOM 1567 O O . LYS A 1 101 ? 6.204 -3.734 11.353 1.00 15.02 100 LYS A O 1
ATOM 1586 N N . SER A 1 102 ? 5.090 -2.031 12.352 1.00 14.76 101 SER A N 1
ATOM 1587 C CA . SER A 1 102 ? 5.514 -2.455 13.690 1.00 14.22 101 SER A CA 1
ATOM 1588 C C . SER A 1 102 ? 4.592 -3.584 14.149 1.00 15.08 101 SER A C 1
ATOM 1589 O O . SER A 1 102 ? 3.531 -3.818 13.580 1.00 15.73 101 SER A O 1
ATOM 1597 N N . TYR A 1 103 ? 4.992 -4.283 15.209 1.00 19.00 102 TYR A N 1
ATOM 1598 C CA . TYR A 1 103 ? 4.185 -5.377 15.735 1.00 13.74 102 TYR A CA 1
ATOM 1599 C C . TYR A 1 103 ? 4.249 -5.378 17.254 1.00 16.32 102 TYR A C 1
ATOM 1600 O O . TYR A 1 103 ? 5.072 -4.702 17.871 1.00 11.82 102 TYR A O 1
ATOM 1618 N N . VAL A 1 104 ? 3.335 -6.146 17.848 1.00 15.50 103 VAL A N 1
ATOM 1619 C CA . VAL A 1 104 ? 3.210 -6.301 19.275 1.00 9.85 103 VAL A CA 1
ATOM 1620 C C . VAL A 1 104 ? 3.221 -7.790 19.512 1.00 10.23 103 VAL A C 1
ATOM 1621 O O . VAL A 1 104 ? 2.467 -8.512 18.849 1.00 12.34 103 VAL A O 1
ATOM 1634 N N . VAL A 1 105 ? 4.126 -8.251 20.369 1.00 11.77 104 VAL A N 1
ATOM 1635 C CA . VAL A 1 105 ? 4.141 -9.649 20.782 1.00 13.81 104 VAL A CA 1
ATOM 1636 C C . VAL A 1 105 ? 3.824 -9.758 22.272 1.00 16.15 104 VAL A C 1
ATOM 1637 O O . VAL A 1 105 ? 4.224 -8.913 23.085 1.00 13.20 104 VAL A O 1
ATOM 1650 N N . ALA A 1 106 ? 3.124 -10.834 22.630 1.00 11.24 105 ALA A N 1
ATOM 1651 C 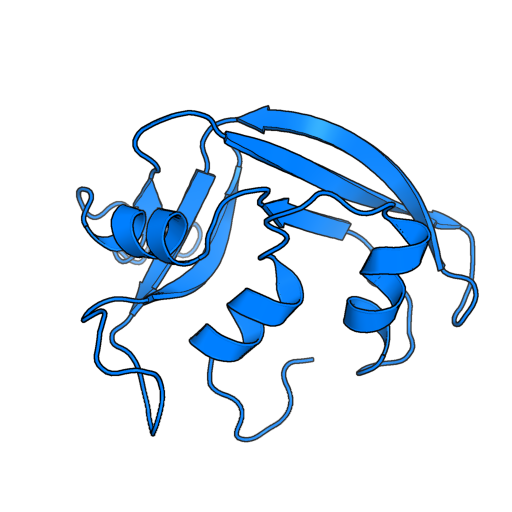CA . ALA A 1 106 ? 3.004 -11.233 24.026 1.00 14.17 105 ALA A CA 1
ATOM 1652 C C . ALA A 1 106 ? 4.253 -12.004 24.399 1.00 13.99 105 ALA A C 1
ATOM 1653 O O . ALA A 1 106 ? 4.738 -12.811 23.622 1.00 12.44 105 ALA A O 1
ATOM 1660 N N . CYS A 1 107 ? 4.772 -11.759 25.601 1.00 11.46 106 CYS A N 1
ATOM 1661 C CA . CYS A 1 107 ? 5.989 -12.400 26.058 1.00 13.57 106 CYS A CA 1
ATOM 1662 C C . CYS A 1 107 ? 5.800 -13.002 27.448 1.00 14.73 106 CYS A C 1
ATOM 1663 O O . CYS A 1 107 ? 5.038 -12.493 28.281 1.00 16.17 106 CYS A O 1
ATOM 1670 N N . LYS A 1 108 ? 6.510 -14.094 27.684 1.00 13.76 107 LYS A N 1
ATOM 1671 C CA . LYS A 1 108 ? 6.534 -14.797 28.961 1.00 14.04 107 LYS A CA 1
ATOM 1672 C C . LYS A 1 108 ? 7.936 -15.354 29.169 1.00 12.85 107 LYS A C 1
ATOM 1673 O O . LYS A 1 108 ? 8.709 -15.499 28.214 1.00 14.07 107 LYS A O 1
ATOM 1692 N N . PRO A 1 109 ? 8.295 -15.710 30.410 1.00 15.61 108 PRO A N 1
ATOM 1693 C CA . PRO A 1 109 ? 9.600 -16.346 30.616 1.00 17.83 108 PRO A CA 1
ATOM 1694 C C . PRO A 1 109 ? 9.683 -17.648 29.841 1.00 16.68 108 PRO A C 1
ATOM 1695 O O . PRO A 1 109 ? 8.664 -18.336 29.632 1.00 19.73 108 PRO A O 1
ATOM 1706 N N . PRO A 1 110 ? 10.863 -18.003 29.369 1.00 13.88 109 PRO A N 1
ATOM 1707 C CA . 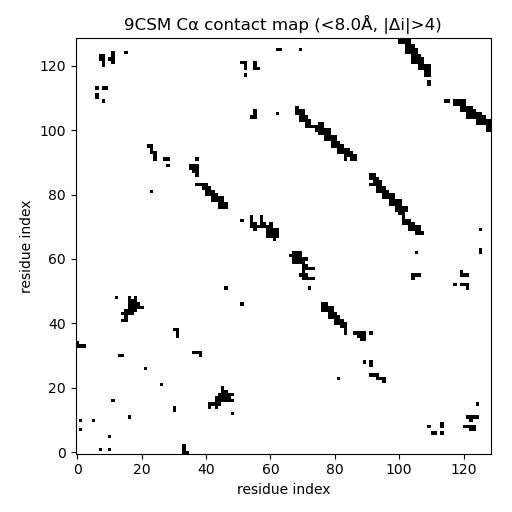PRO A 1 110 ? 11.023 -19.320 28.734 1.00 19.83 109 PRO A CA 1
ATOM 1708 C C . PRO A 1 110 ? 10.616 -20.442 29.691 1.00 27.22 109 PRO A C 1
ATOM 1709 O O . PRO A 1 110 ? 10.595 -20.269 30.915 1.00 24.00 109 PRO A O 1
ATOM 1720 N N . GLN A 1 111 ? 10.220 -21.586 29.111 1.00 16.32 110 GLN A N 1
ATOM 1721 C CA . GLN A 1 111 ? 9.707 -22.719 29.864 1.00 20.87 110 GLN A CA 1
ATOM 1722 C C . GLN A 1 111 ? 10.475 -23.986 29.505 1.00 25.16 110 GLN A C 1
ATOM 1723 O O . GLN A 1 111 ? 11.094 -24.086 28.442 1.00 22.41 110 GLN A O 1
ATOM 1737 N N . LYS A 1 112 ? 10.408 -24.961 30.415 1.00 26.73 111 LYS A N 1
ATOM 1738 C CA . LYS A 1 112 ? 10.970 -26.280 30.184 1.00 30.23 111 LYS A CA 1
ATOM 1739 C C . LYS A 1 112 ? 12.419 -26.137 29.741 1.00 29.08 111 LYS A C 1
ATOM 1740 O O . LYS A 1 112 ? 13.240 -25.578 30.474 1.00 32.77 111 LYS A O 1
ATOM 1759 N N . LYS A 1 113 ? 12.748 -26.642 28.542 1.00 26.04 112 LYS A N 1
ATOM 1760 C CA . LYS A 1 113 ? 14.122 -26.616 28.042 1.00 29.06 112 LYS A CA 1
ATOM 1761 C C . LYS A 1 113 ? 14.311 -25.625 26.893 1.00 26.29 112 LYS A C 1
ATOM 1762 O O . LYS A 1 113 ? 15.251 -25.755 26.110 1.00 24.81 112 LYS A O 1
ATOM 1781 N N . ASP A 1 114 ? 13.449 -24.611 26.799 1.00 30.32 113 ASP A N 1
ATOM 1782 C CA . ASP A 1 114 ? 13.701 -23.457 25.945 1.00 28.36 113 ASP A CA 1
ATOM 1783 C C . ASP A 1 114 ? 15.107 -22.922 26.193 1.00 27.97 113 ASP A C 1
ATOM 1784 O O . ASP A 1 114 ? 15.648 -23.074 27.300 1.00 25.08 113 ASP A O 1
ATOM 1793 N N . SER A 1 115 ? 15.673 -22.218 25.215 1.00 24.61 114 SER A N 1
ATOM 1794 C CA . SER A 1 115 ? 16.997 -21.643 25.407 1.00 27.91 114 SER A CA 1
ATOM 1795 C C . SER A 1 115 ? 17.043 -20.792 26.675 1.00 29.63 114 SER A C 1
ATOM 1796 O O . SER A 1 115 ? 16.029 -20.279 27.140 1.00 27.00 114 SER A O 1
ATOM 1804 N N . GLN A 1 116 ? 18.221 -20.592 27.266 1.00 26.87 115 GLN A N 1
ATOM 1805 C CA . GLN A 1 116 ? 18.363 -19.750 28.453 1.00 30.25 115 GLN A CA 1
ATOM 1806 C C . GLN A 1 116 ? 18.844 -18.362 28.083 1.00 24.03 115 GLN A C 1
ATOM 1807 O O . GLN A 1 116 ? 19.102 -17.566 28.964 1.00 23.48 115 GLN A O 1
ATOM 1821 N N . GLN A 1 117 ? 18.880 -18.029 26.805 1.00 27.91 116 GLN A N 1
ATOM 1822 C CA . GLN A 1 117 ? 19.534 -16.777 26.440 1.00 23.82 116 GLN A CA 1
ATOM 1823 C C . GLN A 1 117 ? 18.659 -15.574 26.748 1.00 25.43 116 GLN A C 1
ATOM 1824 O O . GLN A 1 117 ? 19.186 -14.483 27.019 1.00 23.59 116 GLN A O 1
ATOM 1838 N N . PHE A 1 118 ? 17.336 -15.755 26.697 1.00 19.09 117 PHE A N 1
ATOM 1839 C CA . PHE A 1 118 ? 16.356 -14.688 26.822 1.00 17.09 117 PHE A CA 1
ATOM 1840 C C . PHE A 1 118 ? 15.453 -14.972 28.012 1.00 18.19 117 PHE A C 1
ATOM 1841 O O . PHE A 1 118 ? 14.850 -16.048 28.095 1.00 27.16 117 PHE A O 1
ATOM 1858 N N . HIS A 1 119 ? 15.320 -13.989 28.897 1.00 13.47 118 HIS A N 1
ATOM 1859 C CA . HIS A 1 119 ? 14.469 -14.120 30.079 1.00 12.15 118 HIS A CA 1
ATOM 1860 C C . HIS A 1 119 ? 13.001 -13.869 29.779 1.00 16.57 118 HIS A C 1
ATOM 1861 O O . HIS A 1 119 ? 12.142 -14.157 30.620 1.00 14.31 118 HIS A O 1
ATOM 1875 N N . LEU A 1 120 ? 12.706 -13.283 28.639 1.00 15.94 119 LEU A N 1
ATOM 1876 C CA . LEU A 1 120 ? 11.358 -13.177 28.140 1.00 10.84 119 LEU A CA 1
ATOM 1877 C C . LEU A 1 120 ? 11.361 -13.517 26.670 1.00 12.83 119 LEU A C 1
ATOM 1878 O O . LEU A 1 120 ? 12.162 -12.951 25.919 1.00 14.04 119 LEU A O 1
ATOM 1894 N N . VAL A 1 121 ? 10.445 -14.399 26.262 1.00 11.31 120 VAL A N 1
ATOM 1895 C CA . VAL A 1 121 ? 10.339 -14.846 24.872 1.00 16.85 120 VAL A CA 1
ATOM 1896 C C . VAL A 1 121 ? 8.930 -14.609 24.324 1.00 15.70 120 VAL A C 1
ATOM 1897 O O . VAL A 1 121 ? 7.956 -14.571 25.083 1.00 13.97 120 VAL A O 1
ATOM 1910 N N . PRO A 1 122 ? 8.784 -14.380 23.029 1.00 15.90 121 PRO A N 1
ATOM 1911 C CA . PRO A 1 122 ? 7.430 -14.221 22.460 1.00 12.31 121 PRO A CA 1
ATOM 1912 C C . PRO A 1 122 ? 6.685 -15.538 22.508 1.00 17.21 121 PRO A C 1
ATOM 1913 O O . PRO A 1 122 ? 7.244 -16.592 22.193 1.00 13.91 121 PRO A O 1
ATOM 1924 N N . VAL A 1 123 ? 5.416 -15.463 22.914 1.00 12.12 122 VAL A N 1
ATOM 1925 C CA . VAL A 1 123 ? 4.537 -16.620 22.934 1.00 13.88 122 VAL A CA 1
ATOM 1926 C C . VAL A 1 123 ? 3.358 -16.485 21.978 1.00 18.08 122 VAL A C 1
ATOM 1927 O O . VAL A 1 123 ? 2.774 -17.506 21.583 1.00 15.31 122 VAL A O 1
ATOM 1940 N N . HIS A 1 124 ? 3.029 -15.282 21.521 1.00 13.54 123 HIS A N 1
ATOM 1941 C CA . HIS A 1 124 ? 2.070 -15.152 20.445 1.00 13.32 123 HIS A CA 1
ATOM 1942 C C . HIS A 1 124 ? 2.189 -13.763 19.850 1.00 15.78 123 HIS A C 1
ATOM 1943 O O . HIS A 1 124 ? 2.774 -12.860 20.447 1.00 15.31 123 HIS A O 1
ATOM 1957 N N . LEU A 1 125 ? 1.691 -13.635 18.606 1.00 11.47 124 LEU A N 1
ATOM 1958 C CA . LEU A 1 125 ? 1.675 -12.353 17.896 1.00 9.77 124 LEU A CA 1
ATOM 1959 C C . LEU A 1 125 ? 0.343 -11.673 18.179 1.00 15.32 124 LEU A C 1
ATOM 1960 O O . LEU A 1 125 ? -0.710 -12.153 17.743 1.00 15.88 124 LEU A O 1
ATOM 1976 N N . ASP A 1 126 ? 0.387 -10.519 18.847 1.00 15.64 125 ASP A N 1
ATOM 1977 C CA . ASP A 1 126 ? -0.847 -9.913 19.342 1.00 16.05 125 ASP A CA 1
ATOM 1978 C C . ASP A 1 126 ? -1.434 -8.875 18.396 1.00 18.76 125 ASP A C 1
ATOM 1979 O O . ASP A 1 126 ? -2.662 -8.812 18.264 1.00 20.64 125 ASP A O 1
ATOM 1988 N N . ARG A 1 127 ? -0.611 -8.079 17.715 1.00 13.80 126 ARG A N 1
ATOM 1989 C CA . ARG A 1 127 ? -1.142 -7.259 16.634 1.00 20.64 126 ARG A CA 1
ATOM 1990 C C . ARG A 1 127 ? -0.020 -6.793 15.718 1.00 21.61 126 ARG A C 1
ATOM 1991 O O . ARG A 1 127 ? 1.164 -6.841 16.059 1.00 15.15 126 ARG A O 1
ATOM 2012 N N . VAL A 1 128 ? -0.425 -6.342 14.546 1.00 18.76 127 VAL A N 1
ATOM 2013 C CA . VAL A 1 128 ? 0.469 -5.744 13.541 1.00 17.45 127 VAL A CA 1
ATOM 2014 C C . VAL A 1 128 ? -0.107 -4.339 13.346 1.00 21.78 127 VAL A C 1
ATOM 2015 O O . VAL A 1 128 ? -1.297 -4.246 13.153 1.00 22.72 127 VAL A O 1
ATOM 2028 N N . LEU A 1 129 ? 0.705 -3.309 13.470 1.00 22.13 128 LEU A N 1
ATOM 2029 C CA . LEU A 1 129 ? 0.260 -1.908 13.395 1.00 27.60 128 LEU A CA 1
ATOM 2030 C C . LEU A 1 129 ? 0.091 -1.454 11.948 1.00 37.95 128 LEU A C 1
ATOM 2031 O O . LEU A 1 129 ? -0.658 -2.000 11.211 1.00 38.23 128 LEU A O 1
#

InterPro domains:
  IPR001427 Pancreatic ribonuclease [PR00794] (51-70)
  IPR001427 Pancreatic ribonuclease [PR00794] (71-90)
  IPR001427 Pancreatic ribonuclease [PR00794] (96-114)
  IPR001427 Pancreatic ribonuclease [PR00794] (117-139)
  IPR001427 Pancreatic ribonuclease [PTHR11437] (10-155)
  IPR023411 Ribonuclease A, active site [PS00127] (65-71)
  IPR023412 Ribonuclease A-domain [PF00074] (35-153)
  IPR023412 Ribonuclease A-domain [SM00092] (32-156)
  IPR036816 Ribonuclease A-like domain superfamily [G3DSA:3.10.130.10] (28-156)
  IPR036816 Ribonuclease A-like domain superfamily [SSF54076] (29-155)

B-factor: mean 29.05, std 13.08, range [8.43, 104.11]

Radius of gyration: 14.65 Å; Cα contacts (8 Å, |Δi|>4): 265; chains: 1; bounding box: 28×31×33 Å

Sequence (129 aa):
MKPKGMTSSQWFKIQHMQPSPQACNSAMKNINKHTKRCKDLNTFLHEPFSSVAATCQTPKIACKNGDKNCHQSHGAVSLTMCKLTSGKHPNCRYKEKRQNKSYVVACKPPQKKDSQQFHLVPVHLDRVL

GO terms:
  GO:0005576 extracellular region (C, TAS)
  GO:0005515 protein binding (F, IPI)
  GO:0061844 antimicrobial humoral immune response mediated by antimicrobial peptide (P, IDA)
  GO:0005576 extracellular region (C, IDA)
  GO:0005737 cytoplasm (C, IDA)
  GO:0001530 lipopolysaccharide binding (F, IDA)
  GO:0045087 innate immune response (P, IDA)
  GO:0042834 peptidoglycan binding (F, IDA)
  GO:0004540 RNA nuclease activity (F, IDA)
  GO:0019731 antibacterial humoral response (P, IDA)
  GO:0050829 defense response to Gram-negative bacterium (P, IDA)
  GO:0050830 defense response to Gram-positive bacterium (P, IDA)
  GO:0050832 defense response to fungus (P, IDA)
  GO:0051715 cytolysis in another organism (P, IDA)

Solvent-accessible surface area: 7914 Å² total; per-residue (Å²): 171,67,44,210,50,47,17,47,7,76,47,2,75,44,11,28,25,13,85,84,91,106,71,7,65,66,10,0,130,66,14,2,96,72,77,130,179,28,92,96,100,7,21,6,0,18,43,70,40,57,44,0,0,44,6,1,130,16,112,140,54,51,10,161,104,54,84,147,36,0,5,67,11,170,33,64,16,46,1,9,39,0,72,45,81,52,36,175,59,106,87,14,132,12,110,92,105,208,36,110,65,20,3,0,0,1,4,109,76,38,99,146,198,30,74,169,135,43,154,52,8,0,22,79,34,5,103,46,101

Organism: Homo sapiens (NCBI:txid9606)